Protein AF-A0A7J8QSP0-F1 (afdb_monomer_lite)

Organism: Gossypium davidsonii (NCBI:txid34287)

Foldseek 3Di:
DDDDDDDDDDDDDPDDDDDDDDPPQPPPVLLVVQQVLQVVCPDLVSLLVVQVVLLVVCPDPPHDQVVQQCSCVSSVHDHPHGNGNPDDSPD

Radius of gyration: 16.56 Å; chains: 1; bounding box: 51×26×32 Å

InterPro domains:
  IPR000528 Plant non-specific lipid-transfer protein/Par allergen [PR00382] (25-39)
  IPR000528 Plant non-specific lipid-transfer protein/Par allergen [PR00382] (46-61)
  IPR000528 Plant non-specific lipid-transfer protein/Par allergen [PR00382] (62-79)
  IPR000528 Plant non-specific lipid-transfer protein/Par allergen [PR00382] (80-91)
  IPR000528 Plant non-specific lipid-transfer protein/Par allergen [PTHR33076] (22-89)
  IPR016140 Bifunctional inhibitor/plant lipid transfer protein/seed storage helical domain [PF00234] (19-81)
  IPR036312 Bifunctional inhibitor/plant lipid transfer protein/seed storage helical domain superfamily [G3DSA:1.10.110.10] (17-91)
  IPR036312 Bifunctional inhibitor/plant lipid transfer protein/seed storage helical domain superfamily [SSF47699] (23-90)

Structure (mmCIF, N/CA/C/O backbone):
data_AF-A0A7J8QSP0-F1
#
_entry.id   AF-A0A7J8QSP0-F1
#
loop_
_atom_site.group_PDB
_atom_site.id
_atom_site.type_symbol
_atom_site.label_atom_id
_atom_site.label_alt_id
_atom_site.label_comp_id
_atom_site.label_asym_id
_atom_site.label_entity_id
_atom_site.label_seq_id
_atom_site.pdbx_PDB_ins_code
_atom_site.Cartn_x
_atom_site.Cartn_y
_atom_site.Cartn_z
_atom_site.occupancy
_atom_site.B_iso_or_equiv
_atom_site.auth_seq_id
_atom_site.auth_comp_id
_atom_site.auth_asym_id
_atom_site.auth_atom_id
_atom_site.pdbx_PDB_model_num
ATOM 1 N N . MET A 1 1 ? 35.796 15.075 -20.203 1.00 37.62 1 MET A N 1
ATOM 2 C CA . MET A 1 1 ? 35.229 13.714 -20.111 1.00 37.62 1 MET A CA 1
ATOM 3 C C . MET A 1 1 ? 36.173 12.871 -19.270 1.00 37.62 1 MET A C 1
ATOM 5 O O . MET A 1 1 ? 37.281 12.626 -19.719 1.00 37.62 1 MET A O 1
ATOM 9 N N . GLY A 1 2 ? 35.791 12.503 -18.050 1.00 39.91 2 GLY A N 1
ATOM 10 C CA . GLY A 1 2 ? 36.582 11.628 -17.183 1.00 39.91 2 GLY A CA 1
ATOM 11 C C . GLY A 1 2 ? 35.625 10.699 -16.453 1.00 39.91 2 GLY A C 1
ATOM 12 O O . GLY A 1 2 ? 34.768 11.168 -15.712 1.00 39.91 2 GLY A O 1
ATOM 13 N N . VAL A 1 3 ? 35.703 9.407 -16.757 1.00 41.06 3 VAL A N 1
ATOM 14 C CA . VAL A 1 3 ? 34.966 8.350 -16.064 1.00 41.06 3 VAL A CA 1
ATOM 15 C C . VAL A 1 3 ? 35.653 8.134 -14.719 1.00 41.06 3 VAL A C 1
ATOM 17 O O . VAL A 1 3 ? 36.816 7.745 -14.679 1.00 41.06 3 VAL A O 1
ATOM 20 N N . ALA A 1 4 ? 34.959 8.450 -13.627 1.00 44.66 4 ALA A N 1
ATOM 21 C CA . ALA A 1 4 ? 35.407 8.065 -12.300 1.00 44.66 4 ALA A CA 1
ATOM 22 C C . ALA A 1 4 ? 35.084 6.580 -12.094 1.00 44.66 4 ALA A C 1
ATOM 24 O O . ALA A 1 4 ? 33.925 6.163 -12.127 1.00 44.66 4 ALA A O 1
ATOM 25 N N . ASP A 1 5 ? 36.158 5.821 -11.940 1.00 45.28 5 ASP A N 1
ATOM 26 C CA . ASP A 1 5 ? 36.246 4.428 -11.534 1.00 45.28 5 ASP A CA 1
ATOM 27 C C . ASP A 1 5 ? 35.650 4.241 -10.122 1.00 45.28 5 ASP A C 1
ATOM 29 O O . ASP A 1 5 ? 35.927 5.036 -9.226 1.00 45.28 5 ASP A O 1
ATOM 33 N N . TRP A 1 6 ? 34.771 3.251 -9.934 1.00 38.91 6 TRP A N 1
ATOM 34 C CA . TRP A 1 6 ? 34.146 2.928 -8.640 1.00 38.91 6 TRP A CA 1
ATOM 35 C C . TRP A 1 6 ? 34.388 1.450 -8.318 1.00 38.91 6 TRP A C 1
ATOM 37 O O . TRP A 1 6 ? 33.498 0.613 -8.504 1.00 38.91 6 TRP A O 1
ATOM 47 N N . THR A 1 7 ? 35.576 1.126 -7.812 1.00 46.91 7 THR A N 1
ATOM 48 C CA . THR A 1 7 ? 35.803 -0.093 -7.026 1.00 46.91 7 THR A CA 1
ATOM 49 C C . THR A 1 7 ? 36.014 0.239 -5.551 1.00 46.91 7 THR A C 1
ATOM 51 O O . THR A 1 7 ? 36.997 0.885 -5.218 1.00 46.91 7 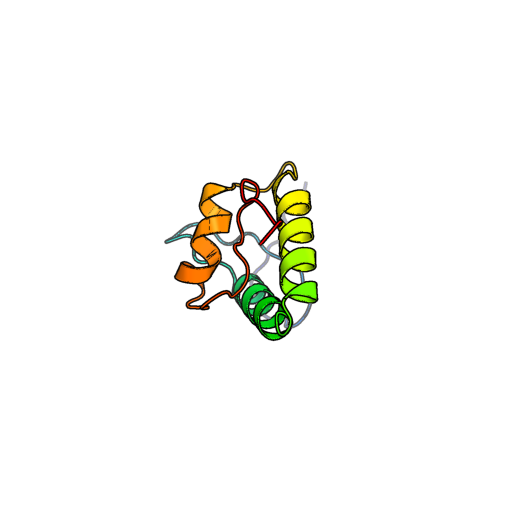THR A O 1
ATOM 54 N N . ALA A 1 8 ? 35.077 -0.276 -4.746 1.00 52.38 8 ALA A N 1
ATOM 55 C CA . ALA A 1 8 ? 35.186 -0.829 -3.390 1.00 52.38 8 ALA A CA 1
ATOM 56 C C . ALA A 1 8 ? 35.788 -0.009 -2.223 1.00 52.38 8 ALA A C 1
ATOM 58 O O . ALA A 1 8 ? 36.732 0.752 -2.367 1.00 52.38 8 ALA A O 1
ATOM 59 N N . ASP A 1 9 ? 35.213 -0.291 -1.045 1.00 44.34 9 ASP A N 1
ATOM 60 C CA . ASP A 1 9 ? 35.610 0.093 0.320 1.00 44.34 9 ASP A CA 1
ATOM 61 C C . ASP A 1 9 ? 35.142 1.466 0.840 1.00 44.34 9 ASP A C 1
ATOM 63 O O . ASP A 1 9 ? 35.908 2.416 0.973 1.00 44.34 9 ASP A O 1
ATOM 67 N N . GLY A 1 10 ? 33.864 1.546 1.233 1.00 41.41 10 GLY A N 1
ATOM 68 C CA . GLY A 1 10 ? 33.350 2.658 2.040 1.00 41.41 10 GLY A CA 1
ATOM 69 C C . GLY A 1 10 ? 31.838 2.598 2.252 1.00 41.41 10 GLY A C 1
ATOM 70 O O . GLY A 1 10 ? 31.070 2.645 1.301 1.00 41.41 10 GLY A O 1
ATOM 71 N N . LEU A 1 11 ? 31.444 2.433 3.508 1.00 49.34 11 LEU A N 1
ATOM 72 C CA . LEU A 1 11 ? 30.091 2.309 4.048 1.00 49.34 11 LEU A CA 1
ATOM 73 C C . LEU A 1 11 ? 29.371 3.676 4.064 1.00 49.34 11 LEU A C 1
ATOM 75 O O . LEU A 1 11 ? 30.035 4.682 4.271 1.00 49.34 11 LEU A O 1
ATOM 79 N N . ASP A 1 12 ? 28.034 3.660 3.975 1.00 49.81 12 ASP A N 1
ATOM 80 C CA . ASP A 1 12 ? 27.126 4.760 4.365 1.00 49.81 12 ASP A CA 1
ATOM 81 C C . ASP A 1 12 ? 27.097 6.009 3.455 1.00 49.81 12 ASP A C 1
ATOM 83 O O . ASP A 1 12 ? 27.741 7.014 3.684 1.00 49.81 12 ASP A O 1
ATOM 87 N N . ASP A 1 13 ? 26.274 5.944 2.409 1.00 45.25 13 ASP A N 1
ATOM 88 C CA . ASP A 1 13 ? 25.579 7.102 1.841 1.00 45.25 13 ASP A CA 1
ATOM 89 C C . ASP A 1 13 ? 24.441 6.536 0.988 1.00 45.25 13 ASP A C 1
ATOM 91 O O . ASP A 1 13 ? 24.679 5.764 0.058 1.00 45.25 13 ASP A O 1
ATOM 95 N N . GLY A 1 14 ? 23.191 6.852 1.334 1.00 51.81 14 GLY A N 1
ATOM 96 C CA . GLY A 1 14 ? 21.953 6.310 0.753 1.00 51.81 14 GLY A CA 1
ATOM 97 C C . GLY A 1 14 ? 21.700 6.654 -0.723 1.00 51.81 14 GLY A C 1
ATOM 98 O O . GLY A 1 14 ? 20.630 7.145 -1.079 1.00 51.81 14 GLY A O 1
ATOM 99 N N . ALA A 1 15 ? 22.662 6.389 -1.601 1.00 53.62 15 ALA A N 1
ATOM 100 C CA . ALA A 1 15 ? 22.544 6.494 -3.041 1.00 53.62 15 ALA A CA 1
ATOM 101 C C . ALA A 1 15 ? 22.095 5.145 -3.615 1.00 53.62 15 ALA A C 1
ATOM 103 O O . ALA A 1 15 ? 22.863 4.187 -3.719 1.00 53.62 15 ALA A O 1
ATOM 104 N N . MET A 1 16 ? 20.832 5.079 -4.032 1.00 51.94 16 MET A N 1
ATOM 105 C CA . MET A 1 16 ? 20.289 3.922 -4.732 1.00 51.94 16 MET A CA 1
ATOM 106 C C . MET A 1 16 ? 21.005 3.719 -6.078 1.00 51.94 16 MET A C 1
ATOM 108 O O . MET A 1 16 ? 20.681 4.351 -7.086 1.00 51.94 16 MET A O 1
ATOM 112 N N . LYS A 1 17 ? 21.982 2.808 -6.107 1.00 46.97 17 LYS A N 1
ATOM 113 C CA . LYS A 1 17 ? 22.659 2.387 -7.336 1.00 46.97 17 LYS A CA 1
ATOM 114 C C . LYS A 1 17 ? 21.753 1.405 -8.103 1.00 46.97 17 LYS A C 1
ATOM 116 O O . LYS A 1 17 ? 21.303 0.420 -7.514 1.00 46.97 17 LYS A O 1
ATOM 121 N N . PRO A 1 18 ? 21.473 1.607 -9.406 1.00 47.03 18 PRO A N 1
ATOM 122 C CA . PRO A 1 18 ? 20.682 0.658 -10.184 1.00 47.03 18 PRO A CA 1
ATOM 123 C C . PRO A 1 18 ? 21.496 -0.622 -10.417 1.00 47.03 18 PRO A C 1
ATOM 125 O O . PRO A 1 18 ? 22.399 -0.655 -11.253 1.00 47.03 18 PRO A O 1
ATOM 128 N N . THR A 1 19 ? 21.204 -1.685 -9.666 1.00 54.12 19 THR A N 1
ATOM 129 C CA . THR A 1 19 ? 21.844 -2.990 -9.8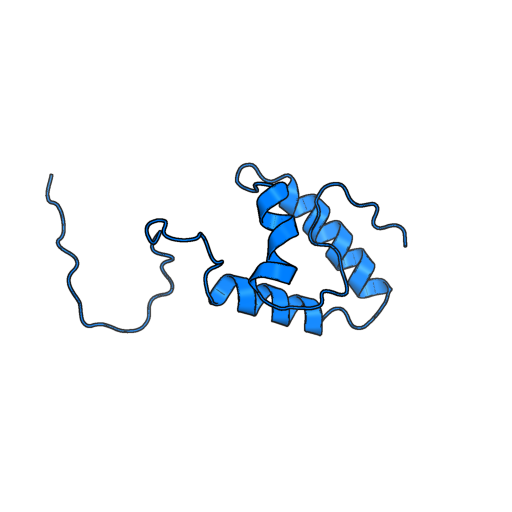56 1.00 54.12 19 THR A CA 1
ATOM 130 C C . THR A 1 19 ? 21.208 -3.738 -11.033 1.00 54.12 19 THR A C 1
ATOM 132 O O . THR A 1 19 ? 19.990 -3.758 -11.230 1.00 54.12 19 THR A O 1
ATOM 135 N N . GLY A 1 20 ? 22.075 -4.295 -11.883 1.00 52.84 20 GLY A N 1
ATOM 136 C CA . GLY A 1 20 ? 21.726 -4.998 -13.114 1.00 52.84 20 GLY A CA 1
ATOM 137 C C . GLY A 1 20 ? 20.835 -6.221 -12.879 1.00 52.84 20 GLY A C 1
ATOM 138 O O . GLY A 1 20 ? 20.894 -6.889 -11.853 1.00 52.84 20 GLY A O 1
ATOM 139 N N . SER A 1 21 ? 19.975 -6.495 -13.859 1.00 62.41 21 SER A N 1
ATOM 140 C CA . SER A 1 21 ? 18.895 -7.480 -13.780 1.00 62.41 21 SER A CA 1
ATOM 141 C C . SER A 1 21 ? 19.410 -8.922 -13.770 1.00 62.41 21 SER A C 1
ATOM 143 O O . SER A 1 21 ? 20.002 -9.374 -14.743 1.00 62.41 21 SER A O 1
ATOM 145 N N . SER A 1 22 ? 19.089 -9.681 -12.721 1.00 55.06 22 SER A N 1
ATOM 146 C CA . SER A 1 22 ? 19.102 -11.153 -12.710 1.00 55.06 22 SER A CA 1
ATOM 147 C C . SER A 1 22 ? 18.082 -11.630 -11.673 1.00 55.06 22 SER A C 1
ATOM 149 O O . SER A 1 22 ? 18.364 -11.627 -10.486 1.00 55.06 22 SER A O 1
ATOM 151 N N . LYS A 1 23 ? 16.850 -11.921 -12.137 1.00 55.06 23 LYS A N 1
ATOM 152 C CA . LYS A 1 23 ? 15.577 -11.865 -11.375 1.00 55.06 23 LYS A CA 1
ATOM 153 C C . LYS A 1 23 ? 15.456 -10.542 -10.607 1.00 55.06 23 LYS A C 1
ATOM 155 O O . LYS A 1 23 ? 16.025 -10.398 -9.539 1.00 55.06 23 LYS A O 1
ATOM 160 N N . ARG A 1 24 ? 14.699 -9.574 -11.146 1.00 66.94 24 ARG A N 1
ATOM 161 C CA . ARG A 1 24 ? 14.376 -8.301 -10.464 1.00 66.94 24 ARG A CA 1
ATOM 162 C C . ARG A 1 24 ? 13.600 -8.577 -9.171 1.00 66.94 24 ARG A C 1
ATOM 164 O O . ARG A 1 24 ? 12.374 -8.511 -9.158 1.00 66.94 24 ARG A O 1
ATOM 171 N N . GLN A 1 25 ? 14.321 -8.945 -8.124 1.00 74.25 25 GLN A N 1
ATOM 172 C CA . GLN A 1 25 ? 13.852 -8.867 -6.759 1.00 74.25 25 GLN A CA 1
ATOM 173 C C . GLN A 1 25 ? 13.841 -7.387 -6.366 1.00 74.25 25 GLN A C 1
ATOM 175 O O . GLN A 1 25 ? 14.661 -6.615 -6.881 1.00 74.25 25 GLN A O 1
ATOM 180 N N . PRO A 1 26 ? 12.891 -6.961 -5.527 1.00 84.31 26 PRO A N 1
ATOM 181 C CA . PRO A 1 26 ? 12.938 -5.634 -4.944 1.00 84.31 26 PRO A CA 1
ATOM 182 C C . PRO A 1 26 ? 14.238 -5.488 -4.153 1.00 84.31 26 PRO A C 1
ATOM 184 O O . PRO A 1 26 ? 14.756 -6.465 -3.613 1.00 84.31 26 PRO A O 1
ATOM 187 N N . GLN A 1 27 ? 14.764 -4.271 -4.085 1.00 87.50 27 GLN A N 1
ATOM 188 C CA . GLN A 1 27 ? 15.830 -3.990 -3.132 1.00 87.50 27 GLN A CA 1
ATOM 189 C C . GLN A 1 27 ? 15.331 -4.189 -1.705 1.00 87.50 27 GLN A C 1
ATOM 191 O O . GLN A 1 27 ? 14.132 -4.060 -1.432 1.00 87.50 27 GLN A O 1
ATOM 196 N N . GLU A 1 28 ? 16.259 -4.468 -0.799 1.00 88.38 28 GLU A N 1
ATOM 197 C CA . GLU A 1 28 ? 15.945 -4.692 0.605 1.00 88.38 28 GLU A CA 1
ATOM 198 C C . GLU A 1 28 ? 15.217 -3.486 1.213 1.00 88.38 28 GLU A C 1
ATOM 200 O O . GLU A 1 28 ? 14.183 -3.670 1.860 1.00 88.38 28 GLU A O 1
ATOM 205 N N . GLU A 1 29 ? 15.654 -2.254 0.912 1.00 89.50 29 GLU A N 1
ATOM 206 C CA . GLU A 1 29 ? 14.975 -1.045 1.392 1.00 89.50 29 GLU A CA 1
ATOM 207 C C . GLU A 1 29 ? 13.510 -0.966 0.938 1.00 89.50 29 GLU A C 1
ATOM 209 O O . GLU A 1 29 ? 12.640 -0.519 1.689 1.00 89.50 29 GLU A O 1
ATOM 214 N N . CYS A 1 30 ? 13.203 -1.463 -0.264 1.00 90.56 30 CYS A N 1
ATOM 215 C CA . CYS A 1 30 ? 11.844 -1.487 -0.786 1.00 90.56 30 CYS A CA 1
ATOM 216 C C . CYS A 1 30 ? 10.973 -2.463 0.014 1.00 90.56 30 CYS A C 1
ATOM 218 O O . CYS A 1 30 ? 9.864 -2.108 0.418 1.00 90.56 30 CYS A O 1
ATOM 220 N N . CYS A 1 31 ? 11.478 -3.666 0.302 1.00 93.25 31 CYS A N 1
ATOM 221 C CA . CYS A 1 31 ? 10.745 -4.637 1.112 1.00 93.25 31 CYS A CA 1
ATOM 222 C C . CYS A 1 31 ? 10.599 -4.199 2.574 1.00 93.25 31 CYS A C 1
ATOM 224 O O . CYS A 1 31 ? 9.519 -4.356 3.146 1.00 93.25 31 CYS A O 1
ATOM 226 N N . SER A 1 32 ? 11.632 -3.580 3.150 1.00 94.62 32 SER A N 1
ATOM 227 C CA . SER A 1 32 ? 11.578 -2.987 4.490 1.00 94.62 32 SER A CA 1
ATOM 228 C C . SER A 1 32 ? 10.500 -1.901 4.578 1.00 94.62 32 SER A C 1
ATOM 230 O O . SER A 1 32 ? 9.663 -1.913 5.483 1.00 94.62 32 SER A O 1
ATOM 232 N N . ALA A 1 33 ? 10.418 -1.019 3.575 1.00 92.56 33 ALA A N 1
ATOM 233 C CA . ALA A 1 33 ? 9.365 -0.011 3.501 1.00 92.56 33 ALA A CA 1
ATOM 234 C C . ALA A 1 33 ? 7.960 -0.635 3.397 1.00 92.56 33 ALA A C 1
ATOM 236 O O . ALA A 1 33 ? 7.044 -0.199 4.099 1.00 92.56 33 ALA A O 1
ATOM 237 N N . VAL A 1 34 ? 7.780 -1.678 2.574 1.00 93.25 34 VAL A N 1
ATOM 238 C CA . VAL A 1 34 ? 6.500 -2.406 2.465 1.00 93.25 34 VAL A CA 1
ATOM 239 C C . VAL A 1 34 ? 6.095 -3.009 3.813 1.00 93.25 34 VAL A C 1
ATOM 241 O O . VAL A 1 34 ? 4.943 -2.856 4.227 1.00 93.25 34 VAL A O 1
ATOM 244 N N . ALA A 1 35 ? 7.025 -3.655 4.519 1.00 94.69 35 ALA A N 1
ATOM 245 C CA . ALA A 1 35 ? 6.771 -4.246 5.831 1.00 94.69 35 ALA A CA 1
ATOM 246 C C . ALA A 1 35 ? 6.405 -3.184 6.882 1.00 94.69 35 ALA A C 1
ATOM 248 O O . ALA A 1 35 ? 5.407 -3.341 7.588 1.00 94.69 35 ALA A O 1
ATOM 249 N N . ASN A 1 36 ? 7.147 -2.074 6.936 1.00 95.50 36 ASN A N 1
ATOM 250 C CA . ASN A 1 36 ? 6.901 -0.981 7.879 1.00 95.50 36 ASN A CA 1
ATOM 251 C C . ASN A 1 36 ? 5.534 -0.325 7.663 1.00 95.50 36 ASN A C 1
ATOM 253 O O . ASN A 1 36 ? 4.777 -0.128 8.614 1.00 95.50 36 ASN A O 1
ATOM 257 N N . ILE A 1 37 ? 5.178 -0.026 6.409 1.00 93.75 37 ILE A N 1
ATOM 258 C CA . ILE A 1 37 ? 3.869 0.559 6.100 1.00 93.75 37 ILE A CA 1
ATOM 259 C C . ILE A 1 37 ? 2.745 -0.433 6.430 1.00 93.75 37 ILE A C 1
ATOM 261 O O . ILE A 1 37 ? 1.701 -0.035 6.948 1.00 93.75 37 ILE A O 1
ATOM 265 N N . ASN A 1 38 ? 2.957 -1.728 6.186 1.00 94.50 38 ASN A N 1
ATOM 266 C CA . ASN A 1 38 ? 1.987 -2.754 6.549 1.00 94.50 38 ASN A CA 1
ATOM 267 C C . ASN A 1 38 ? 1.788 -2.867 8.069 1.00 94.50 38 ASN A C 1
ATOM 269 O O . ASN A 1 38 ? 0.655 -2.983 8.528 1.00 94.50 38 ASN A O 1
ATOM 273 N N . ALA A 1 39 ? 2.862 -2.780 8.856 1.00 95.25 39 ALA A N 1
ATOM 274 C CA . ALA A 1 39 ? 2.781 -2.783 10.316 1.00 95.25 39 ALA A CA 1
ATOM 275 C C . ALA A 1 39 ? 1.990 -1.577 10.857 1.00 95.25 39 ALA A C 1
ATOM 277 O O . ALA A 1 39 ? 1.283 -1.698 11.856 1.00 95.25 39 ALA A O 1
ATOM 278 N N . ALA A 1 40 ? 2.040 -0.434 10.165 1.00 93.81 40 ALA A N 1
ATOM 279 C CA . ALA A 1 40 ? 1.249 0.748 10.505 1.00 93.81 40 ALA A CA 1
ATOM 280 C C . ALA A 1 40 ? -0.251 0.609 10.166 1.00 93.81 40 ALA A C 1
ATOM 282 O O . ALA A 1 40 ? -1.069 1.370 10.681 1.00 93.81 40 ALA A O 1
ATOM 283 N N . ALA A 1 41 ? -0.647 -0.364 9.338 1.00 93.88 41 ALA A N 1
ATOM 284 C CA . ALA A 1 41 ? -2.006 -0.538 8.815 1.00 93.88 41 ALA A CA 1
ATOM 285 C C . ALA A 1 41 ? -3.003 -1.169 9.822 1.00 93.88 41 ALA A C 1
ATOM 287 O O . ALA A 1 41 ? -3.815 -2.037 9.481 1.00 93.88 41 ALA A O 1
ATOM 288 N N . THR A 1 42 ? -2.963 -0.724 11.079 1.00 94.44 42 THR A N 1
ATOM 289 C CA . THR A 1 42 ? -3.622 -1.365 12.231 1.00 94.44 42 THR A CA 1
ATOM 290 C C . THR A 1 42 ? -5.140 -1.170 12.277 1.00 94.44 42 THR A C 1
ATOM 292 O O . THR A 1 42 ? -5.864 -2.057 12.729 1.00 94.44 42 THR A O 1
ATOM 295 N N . THR A 1 43 ? -5.664 -0.052 11.763 1.00 94.56 43 THR A N 1
ATOM 296 C CA . THR A 1 43 ? -7.103 0.271 11.812 1.00 94.56 43 THR A CA 1
ATOM 297 C C . THR A 1 43 ? -7.728 0.385 10.415 1.00 94.56 43 THR A C 1
ATOM 299 O O . THR A 1 43 ? -7.034 0.726 9.456 1.00 94.56 43 THR A O 1
ATOM 302 N N . PRO A 1 44 ? -9.052 0.167 10.260 1.00 93.69 44 PRO A N 1
ATOM 303 C CA . PRO A 1 44 ? -9.742 0.382 8.982 1.00 93.69 44 PRO A CA 1
ATOM 304 C C . PRO A 1 44 ? -9.611 1.813 8.437 1.00 93.69 44 PRO A C 1
ATOM 306 O O . PRO A 1 44 ? -9.617 2.026 7.226 1.00 93.69 44 PRO A O 1
ATOM 309 N N . ALA A 1 45 ? -9.506 2.815 9.317 1.00 94.12 45 ALA A N 1
ATOM 310 C CA . ALA A 1 45 ? -9.252 4.196 8.911 1.00 94.12 45 ALA A CA 1
ATOM 311 C C . ALA A 1 45 ? -7.878 4.324 8.237 1.00 94.12 45 ALA A C 1
ATOM 313 O O . ALA A 1 45 ? -7.819 4.713 7.073 1.00 94.12 45 ALA A O 1
ATOM 314 N N . ILE A 1 46 ? -6.814 3.861 8.906 1.00 94.25 46 ILE A N 1
ATOM 315 C CA . ILE A 1 46 ? -5.449 3.907 8.362 1.00 94.25 46 ILE A CA 1
ATOM 316 C C . ILE A 1 46 ? -5.350 3.101 7.063 1.00 94.25 46 ILE A C 1
ATOM 318 O O . ILE A 1 46 ? -4.740 3.558 6.101 1.00 94.25 46 ILE A O 1
ATOM 322 N N . ARG A 1 47 ? -5.995 1.931 6.983 1.00 94.56 47 ARG A N 1
ATOM 323 C CA . ARG A 1 47 ? -6.005 1.118 5.756 1.00 94.56 47 ARG A CA 1
ATOM 324 C C . ARG A 1 47 ? -6.604 1.851 4.556 1.00 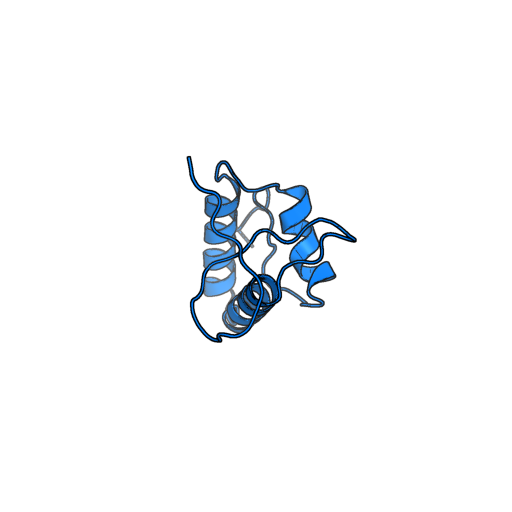94.56 47 ARG A C 1
ATOM 326 O O . ARG A 1 47 ? -6.033 1.792 3.468 1.00 94.56 47 ARG A O 1
ATOM 333 N N . ARG A 1 48 ? -7.714 2.572 4.744 1.00 94.06 48 ARG A N 1
ATOM 334 C CA . ARG A 1 48 ? -8.327 3.380 3.674 1.00 94.06 48 ARG A CA 1
ATOM 335 C C . ARG A 1 48 ? -7.447 4.558 3.276 1.00 94.06 48 ARG A C 1
ATOM 337 O O . ARG A 1 48 ? -7.341 4.851 2.086 1.00 94.06 48 ARG A O 1
ATOM 344 N N . ASP A 1 49 ? -6.788 5.198 4.235 1.00 94.00 49 ASP A N 1
ATOM 345 C CA . ASP A 1 49 ? -5.883 6.313 3.952 1.00 94.00 49 ASP A CA 1
ATOM 346 C C . ASP A 1 49 ? -4.628 5.851 3.200 1.00 94.00 49 ASP A C 1
ATOM 348 O O . ASP A 1 49 ? -4.274 6.443 2.178 1.00 94.00 49 ASP A O 1
ATOM 352 N N . LEU A 1 50 ? -4.024 4.730 3.609 1.00 93.56 50 LEU A N 1
ATOM 353 C CA . LEU A 1 50 ? -2.928 4.085 2.880 1.00 93.56 50 LEU A CA 1
ATOM 354 C C . LEU A 1 50 ? -3.354 3.656 1.473 1.00 93.56 50 LEU A C 1
ATOM 356 O O . LEU A 1 50 ? -2.627 3.903 0.515 1.00 93.56 50 LEU A O 1
ATOM 360 N N . CYS A 1 51 ? -4.551 3.087 1.318 1.00 93.19 51 CYS A N 1
ATOM 361 C CA . CYS A 1 51 ? -5.079 2.715 0.008 1.00 93.19 51 CYS A CA 1
ATOM 362 C C . CYS A 1 51 ? -5.164 3.928 -0.932 1.00 93.19 51 CYS A C 1
ATOM 364 O O . CYS A 1 51 ? -4.681 3.884 -2.065 1.00 93.19 51 CYS A O 1
ATOM 366 N N . ARG A 1 52 ? -5.734 5.045 -0.459 1.00 92.38 52 ARG A N 1
ATOM 367 C CA . ARG A 1 52 ? -5.824 6.293 -1.239 1.00 92.38 52 ARG A CA 1
ATOM 368 C C . ARG A 1 52 ? -4.440 6.846 -1.569 1.00 92.38 52 ARG A C 1
ATOM 370 O O . ARG A 1 52 ? -4.231 7.337 -2.679 1.00 92.38 52 ARG A O 1
ATOM 377 N N . CYS A 1 53 ? -3.504 6.743 -0.626 1.00 91.38 53 CYS A N 1
ATOM 378 C CA . CYS A 1 53 ? -2.112 7.130 -0.818 1.00 91.38 53 CYS A CA 1
ATOM 379 C C . CYS A 1 53 ? -1.461 6.321 -1.950 1.00 91.38 53 CYS A C 1
ATOM 381 O O . CYS A 1 53 ? -0.973 6.910 -2.915 1.00 91.38 53 CYS A O 1
ATOM 383 N N . PHE A 1 54 ? -1.533 4.987 -1.898 1.00 90.56 54 PHE A N 1
ATOM 384 C CA . PHE A 1 54 ? -0.984 4.107 -2.933 1.00 90.56 54 PHE A CA 1
ATOM 385 C C . PHE A 1 54 ? -1.641 4.319 -4.288 1.00 90.56 54 PHE A C 1
ATOM 387 O O . PHE A 1 54 ? -0.945 4.351 -5.300 1.00 90.56 54 PHE A O 1
ATOM 394 N N . LYS A 1 55 ? -2.959 4.541 -4.311 1.00 88.94 55 LYS A N 1
ATOM 395 C CA . LYS A 1 55 ? -3.678 4.894 -5.532 1.00 88.94 55 LYS A CA 1
ATOM 396 C C . LYS A 1 55 ? -3.095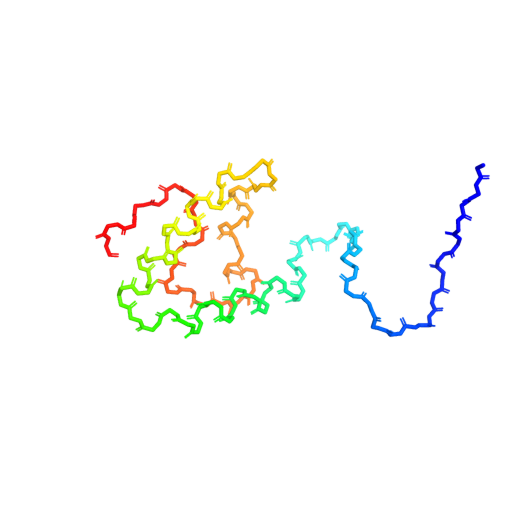 6.145 -6.177 1.00 88.94 55 LYS A C 1
ATOM 398 O O . LYS A 1 55 ? -2.712 6.112 -7.340 1.00 88.94 55 LYS A O 1
ATOM 403 N N . LYS A 1 56 ? -2.956 7.228 -5.408 1.00 88.31 56 LYS A N 1
ATOM 404 C CA . LYS A 1 56 ? -2.389 8.493 -5.894 1.00 88.31 56 LYS A CA 1
ATOM 405 C C . LYS A 1 56 ? -0.931 8.339 -6.341 1.00 88.31 56 LYS A C 1
ATOM 407 O O . LYS A 1 56 ? -0.577 8.826 -7.410 1.00 88.31 56 LYS A O 1
ATOM 412 N N . ALA A 1 57 ? -0.102 7.660 -5.548 1.00 86.69 57 ALA A N 1
ATOM 413 C CA . ALA A 1 57 ? 1.315 7.450 -5.846 1.00 86.69 57 ALA A CA 1
ATOM 414 C C . ALA A 1 57 ? 1.531 6.557 -7.079 1.00 86.69 57 ALA A C 1
ATOM 416 O O . ALA A 1 57 ? 2.429 6.809 -7.880 1.00 86.69 57 ALA A O 1
ATOM 417 N N . GLY A 1 58 ? 0.684 5.542 -7.265 1.00 83.50 58 GLY A N 1
ATOM 418 C CA . GLY A 1 58 ? 0.786 4.589 -8.365 1.00 83.50 58 GLY A CA 1
ATOM 419 C C . GLY A 1 58 ? 0.419 5.152 -9.741 1.00 83.50 58 GLY A C 1
ATOM 420 O O . GLY A 1 58 ? 0.744 4.528 -10.744 1.00 83.50 58 GLY A O 1
ATOM 421 N N . HIS A 1 59 ? -0.191 6.340 -9.809 1.00 80.88 59 HIS A N 1
ATOM 422 C CA . HIS A 1 59 ? -0.369 7.092 -11.058 1.00 80.88 59 HIS A CA 1
ATOM 423 C C . HIS A 1 59 ? 0.862 7.938 -11.446 1.00 80.88 59 HIS A C 1
ATOM 425 O O . HIS A 1 59 ? 0.825 8.648 -12.450 1.00 80.88 59 HIS A O 1
ATOM 431 N N . GLY A 1 60 ? 1.949 7.897 -10.666 1.00 77.00 60 GLY A N 1
ATOM 432 C CA . GLY A 1 60 ? 3.195 8.591 -10.991 1.00 77.00 60 GLY A CA 1
ATOM 433 C C . GLY A 1 60 ? 3.888 8.022 -12.236 1.00 77.00 60 GLY A C 1
ATOM 434 O O . GLY A 1 60 ? 3.845 6.819 -12.488 1.00 77.00 60 GLY A O 1
ATOM 435 N N . ALA A 1 61 ? 4.589 8.883 -12.983 1.00 59.59 61 ALA A N 1
ATOM 436 C CA . ALA A 1 61 ? 5.182 8.577 -14.294 1.00 59.59 61 ALA A CA 1
ATOM 437 C C . ALA A 1 61 ? 6.199 7.411 -14.316 1.00 59.59 61 ALA A C 1
ATOM 439 O O . ALA A 1 61 ? 6.517 6.902 -15.388 1.00 59.59 61 ALA A O 1
ATOM 440 N N . CYS A 1 62 ? 6.693 6.967 -13.155 1.00 77.19 62 CYS A N 1
ATOM 441 C CA . CYS A 1 62 ? 7.708 5.914 -13.035 1.00 77.19 62 CYS A CA 1
ATOM 442 C C . CYS A 1 62 ? 7.186 4.610 -12.405 1.00 77.19 62 CYS A C 1
ATOM 444 O O . CYS A 1 62 ? 7.975 3.695 -12.161 1.00 77.19 62 CYS A O 1
ATOM 446 N N . VAL A 1 63 ? 5.885 4.500 -12.112 1.00 81.88 63 VAL A N 1
ATOM 447 C CA . VAL A 1 63 ? 5.324 3.298 -11.478 1.00 81.88 63 VAL A CA 1
ATOM 448 C C . VAL A 1 63 ? 4.784 2.336 -12.531 1.00 81.88 63 VAL A C 1
ATOM 450 O O . VAL A 1 63 ? 3.817 2.617 -13.233 1.00 81.88 63 VAL A O 1
ATOM 453 N N . VAL A 1 64 ? 5.373 1.140 -12.597 1.00 86.25 64 VAL A N 1
ATOM 454 C CA . VAL A 1 64 ? 4.820 0.026 -13.376 1.00 86.25 64 VAL A CA 1
ATOM 455 C C . VAL A 1 64 ? 3.848 -0.747 -12.488 1.00 86.25 64 VAL A C 1
ATOM 457 O O . VAL A 1 64 ? 4.267 -1.541 -11.644 1.00 86.25 64 VAL A O 1
ATOM 460 N N . SER A 1 65 ? 2.548 -0.519 -12.686 1.00 84.31 65 SER A N 1
ATOM 461 C CA . SER A 1 65 ? 1.469 -1.088 -11.862 1.00 84.31 65 SER A CA 1
ATOM 462 C C . SER A 1 65 ? 1.596 -2.601 -11.659 1.00 84.31 65 SER A C 1
ATOM 464 O O . SER A 1 65 ? 1.532 -3.078 -10.529 1.00 84.31 65 SER A O 1
ATOM 466 N N . ASP A 1 66 ? 1.864 -3.365 -12.721 1.00 85.62 66 ASP A N 1
ATOM 467 C CA . ASP A 1 66 ? 1.999 -4.826 -12.635 1.00 85.62 66 ASP A CA 1
ATOM 468 C C . ASP A 1 66 ? 3.182 -5.282 -11.778 1.00 85.62 66 ASP A C 1
ATOM 470 O O . ASP A 1 66 ? 3.141 -6.361 -11.188 1.00 85.62 66 ASP A O 1
ATOM 474 N N . LYS A 1 67 ? 4.243 -4.471 -11.687 1.00 86.94 67 LYS A N 1
ATOM 475 C CA . LYS A 1 67 ? 5.390 -4.745 -10.813 1.00 86.94 67 LYS A CA 1
ATOM 476 C C . LYS A 1 67 ? 5.086 -4.368 -9.369 1.00 86.94 67 LYS A C 1
ATOM 478 O O . LYS A 1 67 ? 5.418 -5.142 -8.477 1.00 86.94 67 LYS A O 1
ATOM 483 N N . ALA A 1 68 ? 4.402 -3.248 -9.140 1.00 88.12 68 ALA A N 1
ATOM 484 C CA . ALA A 1 68 ? 3.988 -2.824 -7.802 1.00 88.12 68 ALA A CA 1
ATOM 485 C C . ALA A 1 68 ? 3.086 -3.870 -7.121 1.00 88.12 68 ALA A C 1
ATOM 487 O O . ALA A 1 68 ? 3.327 -4.238 -5.972 1.00 88.12 68 ALA A O 1
ATOM 488 N N . LYS A 1 69 ? 2.132 -4.452 -7.864 1.00 89.62 69 LYS A N 1
ATOM 489 C CA . LYS A 1 69 ? 1.243 -5.520 -7.366 1.00 89.62 69 LYS A CA 1
ATOM 490 C C . LYS A 1 69 ? 1.988 -6.788 -6.931 1.00 89.62 69 LYS A C 1
ATOM 492 O O . LYS A 1 69 ? 1.475 -7.557 -6.124 1.00 89.62 69 LYS A O 1
ATOM 497 N N . GLN A 1 70 ? 3.187 -7.029 -7.464 1.00 90.38 70 GLN A N 1
ATOM 498 C CA . GLN A 1 70 ? 3.994 -8.206 -7.131 1.00 90.38 70 GLN A CA 1
ATOM 499 C C . GLN A 1 70 ? 4.815 -8.018 -5.850 1.00 90.38 70 GLN A C 1
ATOM 501 O O . GLN A 1 70 ? 5.272 -9.020 -5.301 1.00 90.38 70 GLN A O 1
ATOM 506 N N . LEU A 1 71 ? 4.978 -6.783 -5.355 1.00 90.06 71 LEU A N 1
ATOM 507 C CA . LEU A 1 71 ? 5.812 -6.479 -4.187 1.00 90.06 71 LEU A CA 1
ATOM 508 C C . LEU A 1 71 ? 5.461 -7.311 -2.947 1.00 90.06 71 LEU A C 1
ATOM 510 O O . LEU A 1 71 ? 6.386 -7.898 -2.396 1.00 90.06 71 LEU A O 1
ATOM 514 N N . PRO A 1 72 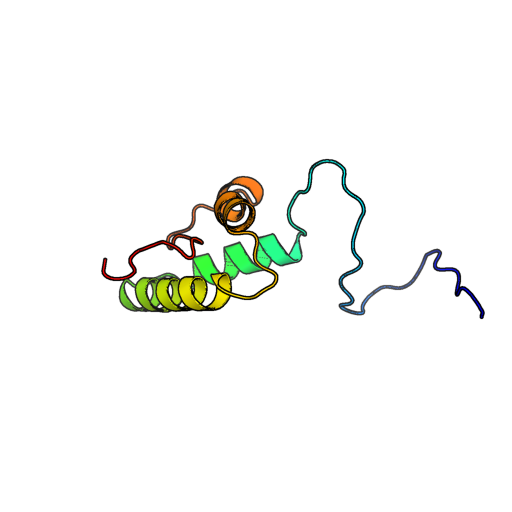? 4.187 -7.466 -2.528 1.00 91.44 72 PRO A N 1
ATOM 515 C CA . PRO A 1 72 ? 3.866 -8.262 -1.342 1.00 91.44 72 PRO A CA 1
ATOM 516 C C . PRO A 1 72 ? 4.375 -9.702 -1.441 1.00 91.44 72 PRO A C 1
ATOM 518 O O . PRO A 1 72 ? 4.961 -10.226 -0.503 1.00 91.44 72 PRO A O 1
ATOM 521 N N . ARG A 1 73 ? 4.217 -10.325 -2.616 1.00 92.19 73 ARG A N 1
ATOM 522 C CA . ARG A 1 73 ? 4.691 -11.690 -2.868 1.00 92.19 73 ARG A CA 1
ATOM 523 C C . ARG A 1 73 ? 6.214 -11.765 -2.960 1.00 92.19 73 ARG A C 1
ATOM 525 O O . ARG A 1 73 ? 6.792 -12.728 -2.479 1.00 92.19 73 ARG A O 1
ATOM 532 N N . LEU A 1 74 ? 6.852 -10.802 -3.623 1.00 91.75 74 LEU A N 1
ATOM 533 C CA . LEU A 1 74 ? 8.309 -10.785 -3.786 1.00 91.75 74 LEU A CA 1
ATOM 534 C C . LEU A 1 74 ? 9.036 -10.486 -2.467 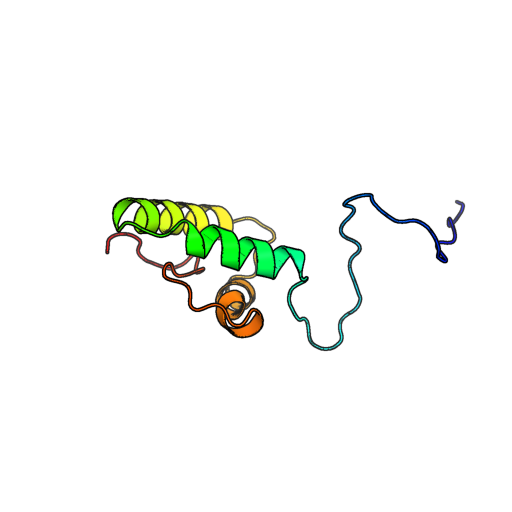1.00 91.75 74 LEU A C 1
ATOM 536 O O . LEU A 1 74 ? 10.128 -10.996 -2.260 1.00 91.75 74 LEU A O 1
ATOM 540 N N . CYS A 1 75 ? 8.417 -9.704 -1.582 1.00 91.44 75 CYS A N 1
ATOM 541 C CA . CYS A 1 75 ? 8.936 -9.372 -0.257 1.00 91.44 75 CYS A CA 1
ATOM 542 C C . CYS A 1 75 ? 8.479 -10.334 0.851 1.00 91.44 75 CYS A C 1
ATOM 544 O O . CYS A 1 75 ? 8.815 -10.107 2.006 1.00 91.44 75 CYS A O 1
ATOM 546 N N . ASP A 1 76 ? 7.679 -11.355 0.524 1.00 93.12 76 ASP A N 1
ATOM 547 C CA . ASP A 1 76 ? 7.055 -12.273 1.489 1.00 93.12 76 ASP A CA 1
ATOM 548 C C . ASP A 1 76 ? 6.278 -11.562 2.623 1.00 93.12 76 ASP A C 1
ATOM 550 O O . ASP A 1 76 ? 6.260 -11.976 3.781 1.00 93.12 76 ASP A O 1
ATOM 554 N N . VAL A 1 77 ? 5.597 -10.460 2.286 1.00 92.19 77 VAL A N 1
ATOM 555 C CA . VAL A 1 77 ? 4.780 -9.676 3.222 1.00 92.19 77 VAL A CA 1
ATOM 556 C C . VAL A 1 77 ? 3.301 -9.895 2.932 1.00 92.19 77 VAL A C 1
ATOM 558 O O . VAL A 1 77 ? 2.798 -9.603 1.845 1.00 92.19 77 VAL A O 1
ATOM 561 N N . ARG A 1 78 ? 2.551 -10.327 3.950 1.00 92.69 78 ARG A N 1
ATOM 562 C CA . ARG A 1 78 ? 1.082 -10.346 3.904 1.00 92.69 78 ARG A CA 1
ATOM 563 C C . ARG A 1 78 ? 0.541 -8.948 4.173 1.00 92.69 78 ARG A C 1
ATOM 565 O O . ARG A 1 78 ? 0.395 -8.545 5.326 1.00 92.69 78 ARG A O 1
ATOM 572 N N . VAL A 1 79 ? 0.272 -8.207 3.101 1.00 91.44 79 VAL A N 1
ATOM 573 C CA . VAL A 1 79 ? -0.218 -6.829 3.202 1.00 91.44 79 VAL A CA 1
ATOM 574 C C . VAL A 1 79 ? -1.708 -6.765 3.541 1.00 91.44 79 VAL A C 1
ATOM 576 O O . VAL A 1 79 ? -2.522 -7.476 2.957 1.00 91.44 79 VAL A O 1
ATOM 579 N N . ALA A 1 80 ? -2.072 -5.875 4.463 1.00 91.19 80 ALA A N 1
ATOM 580 C CA . ALA A 1 80 ? -3.458 -5.575 4.820 1.00 91.19 80 ALA A CA 1
ATOM 581 C C . ALA A 1 80 ? -4.109 -4.547 3.875 1.00 91.19 80 ALA A C 1
ATOM 583 O O . ALA A 1 80 ? -5.326 -4.363 3.901 1.00 91.19 80 ALA A O 1
ATOM 584 N N . VAL A 1 81 ? -3.299 -3.863 3.059 1.00 91.62 81 VAL A N 1
ATOM 585 C CA . VAL A 1 81 ? -3.728 -2.859 2.079 1.00 91.62 81 VAL A CA 1
ATOM 586 C C . VAL A 1 81 ? -3.152 -3.227 0.709 1.00 91.62 81 VAL A C 1
ATOM 588 O O . VAL A 1 81 ? -1.944 -3.449 0.606 1.00 91.62 81 VAL A O 1
ATOM 591 N N . PRO A 1 82 ? -3.972 -3.289 -0.351 1.00 88.69 82 PRO A N 1
ATOM 592 C CA . PRO A 1 82 ? -3.494 -3.610 -1.690 1.00 88.69 82 PRO A CA 1
ATOM 593 C C . PRO A 1 82 ? -2.610 -2.493 -2.263 1.00 88.69 82 PRO A C 1
ATOM 595 O O . PRO A 1 82 ? -2.998 -1.325 -2.289 1.00 88.69 82 PRO A O 1
ATOM 598 N N . ILE A 1 83 ? -1.435 -2.866 -2.779 1.00 88.75 83 ILE A N 1
ATOM 599 C CA . ILE A 1 83 ? -0.528 -1.976 -3.521 1.00 88.75 83 ILE A CA 1
ATOM 600 C C . ILE A 1 83 ? -0.935 -2.013 -5.000 1.00 88.75 83 ILE A C 1
ATOM 602 O O . ILE A 1 83 ? -0.298 -2.657 -5.833 1.00 88.75 83 ILE A O 1
ATOM 606 N N . ASP A 1 84 ? -2.068 -1.383 -5.309 1.00 82.69 84 ASP A N 1
ATOM 607 C CA . ASP A 1 84 ? -2.666 -1.390 -6.644 1.00 82.69 84 ASP A CA 1
ATOM 608 C C . ASP A 1 84 ? -3.283 -0.017 -6.968 1.00 82.69 84 ASP A C 1
ATOM 610 O O . ASP A 1 84 ? -4.209 0.409 -6.275 1.00 82.69 84 ASP A O 1
ATOM 614 N N . PRO A 1 85 ? -2.836 0.681 -8.028 1.00 76.31 85 PRO A N 1
ATOM 615 C CA . PRO A 1 85 ? -3.407 1.976 -8.402 1.00 76.31 85 PRO A CA 1
ATOM 616 C C . PRO A 1 85 ? -4.851 1.908 -8.918 1.00 76.31 85 PRO A C 1
ATOM 618 O O . PRO A 1 85 ? -5.537 2.925 -8.996 1.00 76.31 85 PRO A O 1
ATOM 621 N N . THR A 1 86 ? -5.350 0.722 -9.257 1.00 82.19 86 THR A N 1
ATOM 622 C CA . THR A 1 86 ? -6.698 0.528 -9.811 1.00 82.19 86 THR A CA 1
ATOM 623 C C . THR A 1 86 ? -7.744 0.145 -8.763 1.00 82.19 86 THR A C 1
ATOM 625 O O . THR A 1 86 ? -8.930 0.068 -9.077 1.00 82.19 86 THR A O 1
ATOM 628 N N . VAL A 1 87 ? -7.343 -0.043 -7.503 1.00 85.81 87 VAL A N 1
ATOM 629 C CA . VAL A 1 87 ? -8.245 -0.510 -6.445 1.00 85.81 87 VAL A CA 1
ATOM 630 C C . VAL A 1 87 ? -9.265 0.554 -6.006 1.00 85.81 87 VAL A C 1
ATOM 632 O O . VAL A 1 87 ? -9.050 1.772 -6.113 1.00 85.81 87 VAL A O 1
ATOM 635 N N . ASN A 1 88 ? -10.408 0.089 -5.494 1.00 86.00 88 ASN A N 1
ATOM 636 C CA . ASN A 1 88 ? -11.388 0.921 -4.804 1.00 86.00 88 ASN A CA 1
ATOM 637 C C . ASN A 1 88 ? -11.106 0.924 -3.291 1.00 86.00 88 ASN A C 1
ATOM 639 O O . ASN A 1 88 ? -11.152 -0.119 -2.651 1.00 86.00 88 ASN A O 1
ATOM 643 N N . CYS A 1 89 ? -10.852 2.104 -2.723 1.00 88.62 89 CYS A N 1
ATOM 644 C CA . CYS A 1 89 ? -10.508 2.296 -1.309 1.00 88.62 89 CYS A CA 1
ATOM 645 C C . CYS A 1 89 ? -11.723 2.535 -0.392 1.00 88.62 89 CYS A C 1
ATOM 647 O O . CYS A 1 89 ? -11.578 3.127 0.677 1.00 88.62 89 CYS A O 1
ATOM 649 N N . GLY A 1 90 ? -12.930 2.182 -0.841 1.00 75.75 90 GLY A N 1
ATOM 650 C CA . GLY A 1 90 ? -14.181 2.402 -0.105 1.00 75.75 90 GLY A CA 1
ATOM 651 C C . GLY A 1 90 ? -14.497 1.359 0.973 1.00 75.75 90 GLY A C 1
ATOM 652 O O . GLY A 1 90 ? -15.404 1.592 1.768 1.00 75.75 90 GLY A O 1
ATOM 653 N N . SER A 1 91 ? -13.768 0.242 0.998 1.00 58.47 91 SER A N 1
ATOM 654 C CA . SER A 1 91 ? -13.940 -0.876 1.935 1.00 58.47 91 SER A CA 1
ATOM 655 C C . SER A 1 91 ? -13.001 -0.785 3.131 1.00 58.47 91 SER A C 1
ATOM 657 O O . SER A 1 91 ? -11.783 -0.623 2.883 1.00 58.47 91 SER A O 1
#

Sequence (91 aa):
MGVADWTADGLDDGAMKPTGSSKRQPQEECCSAVANINAAATTPAIRRDLCRCFKKAGHGACVVSDKAKQLPRLCDVRVAVPIDPTVNCGS

pLDDT: mean 77.98, std 18.83, range [37.62, 95.5]

Secondary structure (DSSP, 8-state):
-------S----------PPPSS-PPPHHHHHHHHHHHHH--SHHHHHHHHHHHHHHHTSTT--HHHHTTHHHHTT---SS---TT--TT-